Protein AF-A0A2A2ICZ6-F1 (afdb_monomer_lite)

Organism: NCBI:txid2024555

Sequence (146 aa):
MIMEKVGRNDPCPCGSGKKYKKCHGASNVVEISPELYNAELERLHSGLFAFAIDEYQFEMEKVTAQYLQPSLQNDEERMNSYMAGLTAWIILYEPIMDGETIFDLFYKKQQKKIRHERVRKAFAAWSVQAPSVYEILSITKEKAIW

pLDDT: mean 87.86, std 12.93, range [42.0, 98.44]

Secondary structure (DSSP, 8-state):
---PPPPTTSBPTTSSSSBGGGTTT-TT-----HHHHHHHHHHHHHHHHHHHHHHHHHHHHHHHGGG--GGGTT-HHHHHHH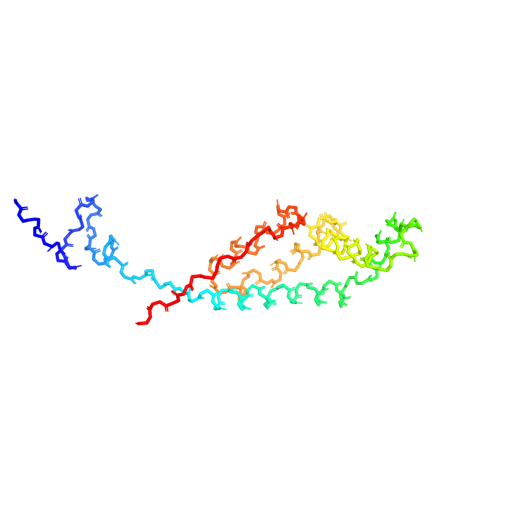HHHHHHHHHHH-EEETTEEHHHHHHHHHTTT---HHHHHHHHGGGGS-----------------

Radius of gyration: 23.29 Å; chains: 1; bounding box: 55×45×67 Å

Structure (mmCIF, N/CA/C/O backbone):
data_AF-A0A2A2ICZ6-F1
#
_entry.id   AF-A0A2A2ICZ6-F1
#
loop_
_atom_site.group_PDB
_atom_site.id
_atom_site.type_symbol
_atom_site.label_atom_id
_atom_site.label_alt_id
_atom_site.label_comp_id
_atom_site.label_asym_id
_atom_site.label_entity_id
_atom_site.label_seq_id
_atom_site.pdbx_PDB_ins_code
_atom_site.Cartn_x
_atom_site.Cartn_y
_atom_site.Cartn_z
_atom_site.occupancy
_atom_site.B_iso_or_equiv
_atom_site.auth_seq_id
_atom_site.auth_comp_id
_atom_site.auth_asym_id
_atom_site.auth_atom_id
_atom_site.pdbx_PDB_model_num
ATOM 1 N N . MET A 1 1 ? 33.593 -31.735 -31.568 1.00 42.00 1 MET A N 1
ATOM 2 C CA . MET A 1 1 ? 32.757 -30.975 -32.521 1.00 42.00 1 MET A CA 1
ATOM 3 C C . MET A 1 1 ? 32.640 -29.555 -32.003 1.00 42.00 1 MET A C 1
ATOM 5 O O . MET A 1 1 ? 32.207 -29.367 -30.876 1.00 42.00 1 MET A O 1
ATOM 9 N N . ILE A 1 2 ? 33.113 -28.582 -32.773 1.00 47.31 2 ILE A N 1
ATOM 10 C 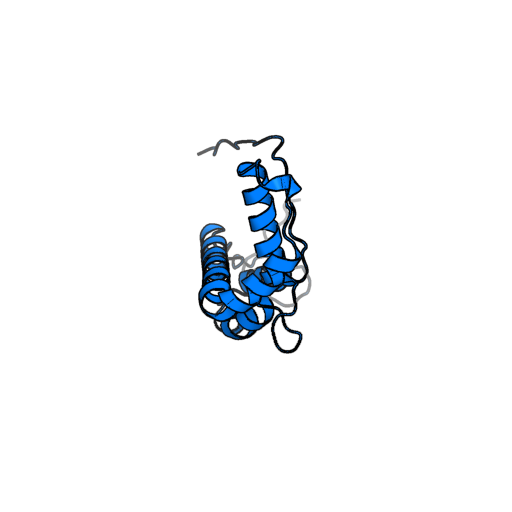CA . ILE A 1 2 ? 32.994 -27.154 -32.465 1.00 47.31 2 ILE A CA 1
ATOM 11 C C . ILE A 1 2 ? 31.585 -26.721 -32.883 1.00 47.31 2 ILE A C 1
ATOM 13 O O . ILE A 1 2 ? 31.285 -26.717 -34.070 1.00 47.31 2 ILE A O 1
ATOM 17 N N . MET A 1 3 ? 30.700 -26.429 -31.924 1.00 52.91 3 MET A N 1
ATOM 18 C CA . MET A 1 3 ? 29.434 -25.747 -32.221 1.00 52.91 3 MET A CA 1
ATOM 19 C C . MET A 1 3 ? 29.778 -24.357 -32.764 1.00 52.91 3 MET A C 1
ATOM 21 O O . MET A 1 3 ? 30.306 -23.521 -32.028 1.00 52.91 3 MET A O 1
ATOM 25 N N . GLU A 1 4 ? 29.516 -24.119 -34.049 1.00 69.00 4 GLU A N 1
ATOM 26 C CA . GLU A 1 4 ? 29.638 -22.786 -34.637 1.00 69.00 4 GLU A CA 1
ATOM 27 C C . GLU A 1 4 ? 28.724 -21.814 -33.881 1.00 69.00 4 GLU A C 1
ATOM 29 O O . GLU A 1 4 ? 27.546 -22.086 -33.634 1.00 69.00 4 GLU A O 1
ATOM 34 N N . LYS A 1 5 ? 29.278 -20.674 -33.457 1.00 75.12 5 LYS A N 1
ATOM 35 C CA . LYS A 1 5 ? 28.494 -19.624 -32.802 1.00 75.12 5 LYS A CA 1
ATOM 36 C C . LYS A 1 5 ? 27.490 -19.065 -33.811 1.00 75.12 5 LYS A C 1
ATOM 38 O O . LYS A 1 5 ? 27.897 -18.466 -34.800 1.00 75.12 5 LYS A O 1
ATOM 43 N N . VAL A 1 6 ? 26.195 -19.211 -33.525 1.00 83.88 6 VAL A N 1
ATOM 44 C CA . VAL A 1 6 ? 25.115 -18.610 -34.323 1.00 83.88 6 VAL A CA 1
ATOM 45 C C . VAL A 1 6 ? 25.309 -17.093 -34.442 1.00 83.88 6 VAL A C 1
ATOM 47 O O . VAL A 1 6 ? 25.481 -16.382 -33.445 1.00 83.88 6 VAL A O 1
ATOM 50 N N . GLY A 1 7 ? 25.299 -16.577 -35.669 1.00 88.81 7 GLY A N 1
ATOM 51 C CA . GLY A 1 7 ? 25.452 -15.159 -35.943 1.00 88.81 7 GLY A CA 1
ATOM 52 C C . GLY A 1 7 ? 24.220 -14.370 -35.506 1.00 88.81 7 GLY A C 1
ATOM 53 O O . GLY A 1 7 ? 23.073 -14.783 -35.667 1.00 88.81 7 GLY A O 1
ATOM 54 N N . ARG A 1 8 ? 24.425 -13.155 -34.980 1.00 89.94 8 ARG A N 1
ATOM 55 C CA . ARG A 1 8 ? 23.330 -12.290 -34.487 1.00 89.94 8 ARG A CA 1
ATOM 56 C C . ARG A 1 8 ? 22.235 -12.003 -35.523 1.00 89.94 8 ARG A C 1
ATOM 58 O O . ARG A 1 8 ? 21.101 -11.722 -35.138 1.00 89.94 8 ARG A O 1
ATOM 65 N N . ASN A 1 9 ? 22.552 -12.025 -36.815 1.00 93.00 9 ASN A N 1
ATOM 66 C CA . ASN A 1 9 ? 21.588 -11.756 -37.884 1.00 93.00 9 ASN A CA 1
ATOM 67 C C . ASN A 1 9 ? 20.959 -13.019 -38.493 1.00 93.00 9 ASN A C 1
ATOM 69 O O . ASN A 1 9 ? 20.031 -12.860 -39.289 1.00 93.00 9 ASN A O 1
ATOM 73 N N . ASP A 1 10 ? 21.411 -14.212 -38.108 1.00 94.00 10 ASP A N 1
ATOM 74 C CA . ASP A 1 10 ? 20.950 -15.487 -38.667 1.00 94.00 10 ASP A CA 1
ATOM 75 C C . ASP A 1 10 ? 19.543 -15.837 -38.172 1.00 94.00 10 ASP A C 1
ATOM 77 O O . ASP A 1 10 ? 19.117 -15.310 -37.138 1.00 94.00 10 ASP A O 1
ATOM 81 N N . PRO A 1 11 ? 18.785 -16.702 -38.871 1.00 93.44 11 PRO A N 1
ATOM 82 C CA . PRO A 1 11 ? 17.546 -17.260 -38.343 1.00 93.44 11 PRO A CA 1
ATOM 83 C C . PRO A 1 11 ? 17.774 -17.911 -36.976 1.00 93.44 11 PRO A C 1
ATOM 85 O O . PRO A 1 11 ? 18.749 -18.622 -36.749 1.00 93.44 11 PRO A O 1
ATOM 88 N N . CYS A 1 12 ? 16.869 -17.657 -36.039 1.00 92.38 12 CYS A N 1
ATOM 89 C CA . CYS A 1 12 ? 16.973 -18.209 -34.703 1.00 92.38 12 CYS A CA 1
ATOM 90 C C . CYS A 1 12 ? 16.708 -19.726 -34.742 1.00 92.38 12 CYS A C 1
ATOM 92 O O . CYS A 1 12 ? 15.662 -20.130 -35.259 1.00 92.38 12 CYS A O 1
ATOM 94 N N . PRO A 1 13 ? 17.566 -20.563 -34.126 1.00 90.69 13 PRO A N 1
ATOM 95 C CA . PRO A 1 13 ? 17.459 -22.024 -34.211 1.00 90.69 13 PRO A CA 1
ATOM 96 C C . PRO A 1 13 ? 16.215 -22.610 -33.521 1.00 90.69 13 PRO A C 1
ATOM 98 O O . PRO A 1 13 ? 15.938 -23.792 -33.658 1.00 90.69 13 PRO A O 1
ATOM 101 N N . CYS A 1 14 ? 15.422 -21.795 -32.818 1.00 89.38 14 CYS A N 1
ATOM 102 C CA . CYS A 1 14 ? 14.163 -22.209 -32.194 1.00 89.38 14 CYS A CA 1
ATOM 103 C C . CYS A 1 14 ? 12.984 -22.350 -33.176 1.00 89.38 14 CYS A C 1
ATOM 105 O O . CYS A 1 14 ? 11.855 -22.546 -32.738 1.00 89.38 14 CYS A O 1
ATOM 107 N N . GLY A 1 15 ? 13.204 -22.154 -34.481 1.00 85.75 15 GLY A N 1
ATOM 108 C CA . GLY A 1 15 ? 12.151 -22.279 -35.496 1.00 85.75 15 GLY A CA 1
ATOM 109 C C . GLY A 1 15 ? 11.159 -21.111 -35.546 1.00 85.75 15 GLY A C 1
ATOM 110 O O . GLY A 1 15 ? 10.191 -21.158 -36.292 1.00 85.75 15 GLY A O 1
ATOM 111 N N . SER A 1 16 ? 11.400 -20.025 -34.805 1.00 88.56 16 SER A N 1
ATOM 112 C CA . SER A 1 16 ? 10.479 -18.873 -34.753 1.00 88.56 16 SER A CA 1
ATOM 113 C C . SER A 1 16 ? 10.416 -18.026 -36.033 1.00 88.56 16 SER A C 1
ATOM 115 O O . SER A 1 16 ? 9.632 -17.080 -36.094 1.00 88.56 16 SER A O 1
ATOM 117 N N . GLY A 1 17 ? 11.299 -18.268 -37.007 1.00 89.62 17 GLY A N 1
ATOM 118 C CA . GLY A 1 17 ? 11.453 -17.436 -38.209 1.00 89.62 17 GLY A CA 1
ATOM 119 C C . GLY A 1 17 ? 12.067 -16.045 -37.963 1.00 89.62 17 GLY A C 1
ATOM 120 O O . GLY A 1 17 ? 12.286 -15.287 -38.906 1.00 89.62 17 GLY A O 1
ATOM 121 N N . LYS A 1 18 ? 12.381 -15.681 -36.711 1.00 92.12 18 LYS A N 1
ATOM 122 C CA . LYS A 1 18 ? 13.006 -14.396 -36.348 1.00 92.12 18 LYS A CA 1
ATOM 123 C C . LYS A 1 18 ? 14.532 -14.472 -36.456 1.00 92.12 18 LYS A C 1
ATOM 125 O O . LYS A 1 18 ? 15.109 -15.533 -36.250 1.00 92.12 18 LYS A O 1
ATOM 130 N N . LYS A 1 19 ? 15.208 -13.336 -36.682 1.00 91.69 19 LYS A N 1
ATOM 131 C CA . LYS A 1 19 ? 16.680 -13.239 -36.544 1.00 91.69 19 LYS A CA 1
ATOM 132 C C . LYS A 1 19 ? 17.106 -13.490 -35.091 1.00 91.69 19 LYS A C 1
ATOM 134 O O . LYS A 1 19 ? 16.406 -13.033 -34.186 1.00 91.69 19 LYS A O 1
ATOM 139 N N . TYR A 1 20 ? 18.264 -14.111 -34.858 1.00 91.25 20 TYR A N 1
ATOM 140 C CA . TYR A 1 20 ? 18.769 -14.483 -33.533 1.00 91.25 20 TYR A CA 1
ATOM 141 C C . TYR A 1 20 ? 18.764 -13.289 -32.570 1.00 91.25 20 TYR A C 1
ATOM 143 O O . TYR A 1 20 ? 18.157 -13.371 -31.507 1.00 91.25 20 TYR A O 1
ATOM 151 N N . LYS A 1 21 ? 19.271 -12.116 -32.983 1.00 88.81 21 LYS A N 1
ATOM 152 C CA . LYS A 1 21 ? 19.259 -10.878 -32.172 1.00 88.81 21 LYS A CA 1
ATOM 153 C C . LYS A 1 21 ? 17.878 -10.319 -31.813 1.00 88.81 21 LYS A C 1
ATOM 155 O O . LYS A 1 21 ? 17.792 -9.398 -31.013 1.00 88.81 21 LYS A O 1
ATOM 160 N N . LYS A 1 22 ? 16.814 -10.790 -32.465 1.00 87.94 22 LYS A N 1
ATOM 161 C CA . LYS A 1 22 ? 15.416 -10.411 -32.199 1.00 87.94 22 LYS A CA 1
ATOM 162 C C . LYS A 1 22 ? 14.640 -11.535 -31.496 1.00 87.94 22 LYS A C 1
ATOM 164 O O . LYS A 1 22 ? 13.419 -11.462 -31.390 1.00 87.94 22 LYS A O 1
ATOM 169 N N . CYS A 1 23 ? 15.333 -12.593 -31.084 1.00 90.31 23 CYS A N 1
ATOM 170 C CA . CYS A 1 23 ? 14.789 -13.748 -30.387 1.00 90.31 23 CYS A CA 1
ATOM 171 C C . CYS A 1 23 ? 15.738 -14.105 -29.230 1.00 90.31 23 CYS A C 1
ATOM 173 O O . CYS A 1 23 ? 15.940 -13.268 -28.361 1.00 90.31 23 CYS A O 1
ATOM 175 N N . HIS A 1 24 ? 16.366 -15.280 -29.223 1.00 85.25 24 HIS A N 1
ATOM 176 C CA . HIS A 1 24 ? 17.231 -15.727 -28.121 1.00 85.25 24 HIS A CA 1
ATOM 177 C C . HIS A 1 24 ? 18.538 -14.927 -27.962 1.00 85.25 24 HIS A C 1
ATOM 179 O O . HIS A 1 24 ? 19.106 -14.884 -26.881 1.00 85.25 24 HIS A O 1
ATOM 185 N N . GLY A 1 25 ? 19.002 -14.251 -29.014 1.00 81.56 25 GLY A N 1
ATOM 186 C CA . GLY A 1 25 ? 20.131 -13.318 -28.969 1.00 81.56 25 GLY A CA 1
ATOM 187 C C . GLY A 1 25 ? 19.725 -11.870 -28.689 1.00 81.56 25 GLY A C 1
ATOM 188 O O . GLY A 1 25 ? 20.516 -10.956 -28.953 1.00 81.56 25 GLY A O 1
ATOM 189 N N . ALA A 1 26 ? 18.480 -11.631 -28.263 1.00 82.38 26 ALA A N 1
ATOM 190 C CA . ALA A 1 26 ? 18.026 -10.306 -27.877 1.00 82.38 26 ALA A CA 1
ATOM 191 C C . ALA A 1 26 ? 18.769 -9.847 -26.619 1.00 82.38 26 ALA A C 1
ATOM 193 O O . ALA A 1 26 ? 18.438 -10.219 -25.503 1.00 82.38 26 ALA A O 1
ATOM 194 N N . SER A 1 27 ? 19.741 -8.958 -26.816 1.00 64.62 27 SER A N 1
ATOM 195 C CA . SER A 1 27 ? 20.424 -8.200 -25.755 1.00 64.62 27 SER A CA 1
ATOM 196 C C . SER A 1 27 ? 19.514 -7.157 -25.094 1.00 64.62 27 SER A C 1
ATOM 198 O O . SER A 1 27 ? 19.960 -6.402 -24.245 1.00 64.62 27 SER A O 1
ATOM 200 N N . ASN A 1 28 ? 18.256 -7.075 -25.538 1.00 53.03 28 ASN A N 1
ATOM 201 C CA . ASN A 1 28 ? 17.283 -6.065 -25.140 1.00 53.03 28 ASN A CA 1
ATOM 202 C C . ASN A 1 28 ? 16.502 -6.454 -23.885 1.00 53.03 28 ASN A C 1
ATOM 204 O O . ASN A 1 28 ? 15.507 -5.800 -23.573 1.00 53.03 28 ASN A O 1
ATOM 208 N N . VAL A 1 29 ? 16.954 -7.458 -23.132 1.00 52.88 29 VAL A N 1
ATOM 209 C CA . VAL A 1 29 ? 16.740 -7.368 -21.692 1.00 52.88 29 VAL A CA 1
ATOM 210 C C . VAL A 1 29 ? 17.651 -6.230 -21.252 1.00 52.88 29 VAL A C 1
ATOM 212 O O . VAL A 1 29 ? 18.786 -6.441 -20.848 1.00 52.88 29 VAL A O 1
ATOM 215 N N . VAL A 1 30 ? 17.175 -4.993 -21.437 1.00 54.72 30 VAL A N 1
ATOM 216 C CA . VAL A 1 30 ? 17.625 -3.900 -20.594 1.00 54.72 30 VAL A CA 1
ATOM 217 C C . VAL A 1 30 ? 17.251 -4.403 -19.217 1.00 54.72 30 VAL A C 1
ATOM 219 O O . VAL A 1 30 ? 16.077 -4.402 -18.843 1.00 54.72 30 VAL A O 1
ATOM 222 N N . GLU A 1 31 ? 18.233 -4.975 -18.532 1.00 55.34 31 GLU A N 1
ATOM 223 C CA . GLU A 1 31 ? 18.224 -5.091 -17.093 1.00 55.34 31 GLU A CA 1
ATOM 224 C C . GLU A 1 31 ? 18.093 -3.645 -16.634 1.00 55.34 31 GLU A C 1
ATOM 226 O O . GLU A 1 31 ? 19.061 -2.894 -16.541 1.00 55.34 31 GLU A O 1
ATOM 231 N N . ILE A 1 32 ? 16.849 -3.172 -16.552 1.00 56.94 32 ILE A N 1
ATOM 232 C CA . ILE A 1 32 ? 16.574 -1.893 -15.933 1.00 56.94 32 ILE A CA 1
ATOM 233 C C . ILE A 1 32 ? 17.186 -2.049 -14.552 1.00 56.94 32 ILE A C 1
ATOM 235 O O . ILE A 1 32 ? 16.942 -3.048 -13.863 1.00 56.94 32 ILE A O 1
ATOM 239 N N . SER A 1 33 ? 18.043 -1.093 -14.225 1.00 68.50 33 SER A N 1
ATOM 240 C CA . SER A 1 33 ? 18.798 -1.133 -12.995 1.00 68.50 33 SER A CA 1
ATOM 241 C C . SER A 1 33 ? 17.800 -1.321 -11.838 1.00 68.50 33 SER A C 1
ATOM 243 O O . SER A 1 33 ? 16.750 -0.654 -11.829 1.00 68.50 33 SER A O 1
ATOM 245 N N . PRO A 1 34 ? 18.031 -2.271 -10.913 1.00 74.88 34 PRO A N 1
ATOM 246 C CA . PRO A 1 34 ? 17.152 -2.492 -9.766 1.00 74.88 34 PRO A CA 1
ATOM 247 C C . PRO A 1 34 ? 16.795 -1.188 -9.041 1.00 74.88 34 PRO A C 1
ATOM 249 O O . PRO A 1 34 ? 15.673 -1.020 -8.574 1.00 74.88 34 PRO A O 1
ATOM 252 N N . GLU A 1 35 ? 17.715 -0.226 -9.043 1.00 83.12 35 GLU A N 1
ATOM 253 C CA . GLU A 1 35 ? 17.565 1.099 -8.452 1.00 83.12 35 GLU A CA 1
ATOM 254 C C . GLU A 1 35 ? 16.436 1.905 -9.102 1.00 83.12 35 GLU A C 1
ATOM 256 O O . GLU A 1 35 ? 15.665 2.539 -8.387 1.00 83.12 35 GLU A O 1
ATOM 261 N N . LEU A 1 36 ? 16.281 1.870 -10.432 1.00 80.81 36 LEU A N 1
ATOM 262 C CA . LEU A 1 36 ? 15.220 2.620 -11.115 1.00 80.81 36 LEU A CA 1
ATOM 263 C C . LEU A 1 36 ? 13.836 2.026 -10.823 1.00 80.81 36 LEU A C 1
ATOM 265 O O . LEU A 1 36 ? 12.870 2.764 -10.627 1.00 80.81 36 LEU A O 1
ATOM 269 N N . TYR A 1 37 ? 13.742 0.695 -10.779 1.00 85.38 37 TYR A N 1
ATOM 270 C CA . TYR A 1 37 ? 12.506 0.013 -10.400 1.00 85.38 37 TYR A CA 1
ATOM 271 C C . TYR A 1 37 ? 12.121 0.303 -8.955 1.00 85.38 37 TYR A C 1
ATOM 273 O O . TYR A 1 37 ? 10.969 0.646 -8.689 1.00 85.38 37 TYR A O 1
ATOM 281 N N . ASN A 1 38 ? 13.089 0.188 -8.044 1.00 88.56 38 ASN A N 1
ATOM 282 C CA . ASN A 1 38 ? 12.878 0.448 -6.629 1.00 88.56 38 ASN A CA 1
ATOM 283 C C . ASN A 1 38 ? 12.504 1.916 -6.411 1.00 88.56 38 ASN A C 1
ATOM 285 O O . ASN A 1 38 ? 11.542 2.185 -5.709 1.00 88.56 38 ASN A O 1
ATOM 289 N N . ALA A 1 39 ? 13.152 2.864 -7.092 1.00 92.19 39 ALA A N 1
ATOM 290 C CA . ALA A 1 39 ? 12.804 4.279 -6.991 1.00 92.19 39 ALA A CA 1
ATOM 291 C C . ALA A 1 39 ? 11.364 4.581 -7.448 1.00 92.19 39 ALA A C 1
ATOM 293 O O . ALA A 1 39 ? 10.670 5.377 -6.815 1.00 92.19 39 ALA A O 1
ATOM 294 N N . GLU A 1 40 ? 10.881 3.961 -8.535 1.00 93.81 40 GLU A N 1
ATOM 295 C CA . GLU A 1 40 ? 9.490 4.157 -8.967 1.00 93.81 40 GLU A CA 1
ATOM 296 C C . GLU A 1 40 ? 8.491 3.508 -7.996 1.00 93.81 40 GLU A C 1
ATOM 298 O O . GLU A 1 40 ? 7.452 4.113 -7.723 1.00 93.81 40 GLU A O 1
ATOM 303 N N . LEU A 1 41 ? 8.807 2.324 -7.454 1.00 94.12 41 LEU A N 1
ATOM 304 C CA . LEU A 1 41 ? 7.996 1.663 -6.424 1.00 94.12 41 LEU A CA 1
ATOM 305 C C . LEU A 1 41 ? 7.938 2.484 -5.135 1.00 94.12 41 LEU A C 1
ATOM 307 O O . LEU A 1 41 ? 6.843 2.715 -4.633 1.00 94.12 41 LEU A O 1
ATOM 311 N N . GLU A 1 42 ? 9.068 3.000 -4.653 1.00 95.00 42 GLU A N 1
ATOM 312 C CA . GLU A 1 42 ? 9.111 3.869 -3.473 1.00 95.00 42 GLU A CA 1
ATOM 313 C C . GLU A 1 42 ? 8.296 5.143 -3.690 1.00 95.00 42 GLU A C 1
ATOM 315 O O . GLU A 1 42 ? 7.506 5.538 -2.838 1.00 95.00 42 GLU A O 1
ATOM 320 N N . ARG A 1 43 ? 8.377 5.753 -4.880 1.00 96.38 43 ARG A N 1
ATOM 321 C CA . ARG A 1 43 ? 7.542 6.916 -5.212 1.00 96.38 43 ARG A CA 1
ATOM 322 C C . ARG A 1 43 ? 6.046 6.583 -5.169 1.00 96.38 43 ARG A C 1
ATOM 324 O O . AR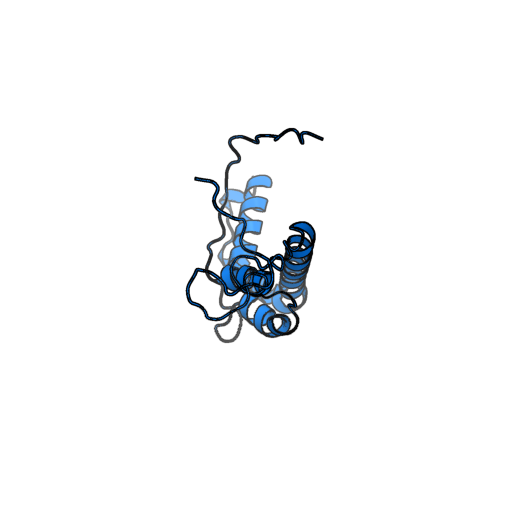G A 1 43 ? 5.247 7.418 -4.747 1.00 96.38 43 ARG A O 1
ATOM 331 N N . LEU A 1 44 ? 5.646 5.406 -5.652 1.00 97.38 44 LEU A N 1
ATOM 332 C CA . LEU A 1 44 ? 4.252 4.954 -5.592 1.00 97.38 44 LEU A CA 1
ATOM 333 C C . LEU A 1 44 ? 3.820 4.671 -4.152 1.00 97.38 44 LEU A C 1
ATOM 335 O O . LEU A 1 44 ? 2.729 5.077 -3.772 1.00 97.38 44 LEU A O 1
ATOM 339 N N . HIS A 1 45 ? 4.687 4.042 -3.364 1.00 96.69 45 HIS A N 1
ATOM 340 C CA . HIS A 1 45 ? 4.480 3.746 -1.953 1.00 96.69 45 HIS A CA 1
ATOM 341 C C . HIS A 1 45 ? 4.310 5.023 -1.119 1.00 96.69 45 HIS A C 1
ATOM 343 O O . HIS A 1 45 ? 3.290 5.182 -0.452 1.00 96.69 45 HIS A O 1
ATOM 349 N N . SER A 1 46 ? 5.230 5.987 -1.228 1.00 97.44 46 SER A N 1
ATOM 350 C CA . SER A 1 46 ? 5.099 7.286 -0.554 1.00 97.44 46 SER A CA 1
ATOM 351 C C . SER A 1 46 ? 3.856 8.044 -1.021 1.00 97.44 46 SER A C 1
ATOM 353 O O . SER A 1 46 ? 3.157 8.647 -0.213 1.00 97.44 46 SER A O 1
ATOM 355 N N . GLY A 1 47 ? 3.549 7.993 -2.323 1.00 98.38 47 GLY A N 1
ATOM 356 C CA . GLY A 1 47 ? 2.348 8.618 -2.873 1.00 98.38 47 GLY A CA 1
ATOM 357 C C . GLY A 1 47 ? 1.053 7.993 -2.354 1.00 98.38 47 GLY A C 1
ATOM 358 O O . GLY A 1 47 ? 0.089 8.719 -2.136 1.00 98.38 47 GLY A O 1
ATOM 359 N N . LEU A 1 48 ? 1.030 6.675 -2.146 1.00 98.06 48 LEU A N 1
ATOM 360 C CA . LEU A 1 48 ? -0.104 5.957 -1.567 1.00 98.06 48 LEU A CA 1
ATOM 361 C C . LEU A 1 48 ? -0.326 6.376 -0.113 1.00 98.06 48 LEU A C 1
ATOM 363 O O . LEU A 1 48 ? -1.453 6.680 0.26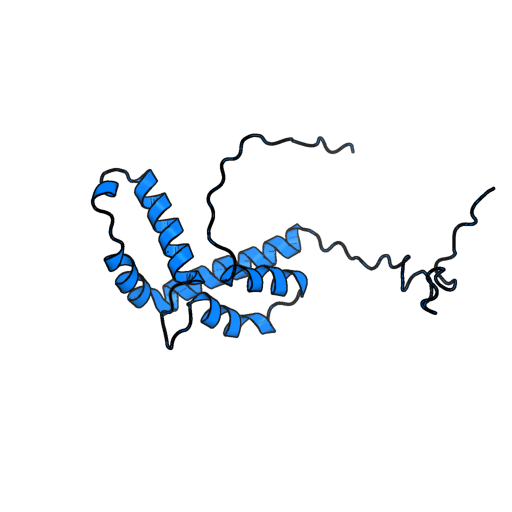0 1.00 98.06 48 LEU A O 1
ATOM 367 N N . PHE A 1 49 ? 0.743 6.435 0.683 1.00 97.38 49 PHE A N 1
ATOM 368 C CA . PHE A 1 49 ? 0.667 6.881 2.074 1.00 97.38 49 PHE A CA 1
ATOM 369 C C . PHE A 1 49 ? 0.201 8.333 2.192 1.00 97.38 49 PHE A C 1
ATOM 371 O O . PHE A 1 49 ? -0.711 8.610 2.964 1.00 97.38 49 PHE A O 1
ATOM 378 N N . ALA A 1 50 ? 0.766 9.245 1.395 1.00 98.38 50 ALA A N 1
ATOM 379 C CA . ALA A 1 50 ? 0.326 10.639 1.371 1.00 98.38 50 ALA A CA 1
ATOM 380 C C . ALA A 1 50 ? -1.155 10.745 0.981 1.00 98.38 50 ALA A C 1
ATOM 382 O O . ALA A 1 50 ? -1.928 11.382 1.678 1.00 98.38 50 ALA A O 1
ATOM 383 N N . PHE A 1 51 ? -1.575 10.035 -0.069 1.00 98.44 51 PHE A N 1
ATOM 384 C CA . PHE A 1 51 ? -2.975 9.992 -0.489 1.00 98.44 51 PHE A CA 1
ATOM 385 C C . PHE A 1 51 ? -3.916 9.464 0.602 1.00 98.44 51 PHE A C 1
ATOM 387 O O . PHE A 1 51 ? -5.007 9.996 0.768 1.00 98.44 51 PHE A O 1
ATOM 394 N N . ALA A 1 52 ? -3.506 8.432 1.344 1.00 97.81 52 ALA A N 1
ATOM 395 C CA . ALA A 1 52 ? -4.294 7.881 2.440 1.00 97.81 52 ALA A CA 1
ATOM 396 C C . ALA A 1 52 ? -4.516 8.912 3.557 1.00 97.81 52 ALA A C 1
ATOM 398 O O . ALA A 1 52 ? -5.642 9.096 4.007 1.00 97.81 52 ALA A O 1
ATOM 399 N N . ILE A 1 53 ? -3.455 9.611 3.968 1.00 97.06 53 ILE A N 1
ATOM 400 C CA . ILE A 1 53 ? -3.531 10.620 5.028 1.00 97.06 53 ILE A CA 1
ATOM 401 C C . ILE A 1 53 ? -4.273 11.869 4.544 1.00 97.06 53 ILE A C 1
ATOM 403 O O . ILE A 1 53 ? -5.246 12.280 5.168 1.00 97.06 53 ILE A O 1
ATOM 407 N N . ASP A 1 54 ? -3.867 12.440 3.414 1.00 98.06 54 ASP A N 1
ATOM 408 C CA . ASP A 1 54 ? -4.389 13.726 2.945 1.00 98.06 54 ASP A CA 1
ATOM 409 C C . ASP A 1 54 ? -5.889 13.665 2.616 1.00 98.06 54 ASP A C 1
ATOM 411 O O . ASP A 1 54 ? -6.603 14.649 2.801 1.00 98.06 54 ASP A O 1
ATOM 415 N N . GLU A 1 55 ? -6.377 12.517 2.135 1.00 97.56 55 GLU A N 1
ATOM 416 C CA . GLU A 1 55 ? -7.742 12.389 1.613 1.00 97.56 55 GLU A CA 1
ATOM 417 C C . GLU A 1 55 ? -8.662 11.521 2.486 1.00 97.56 55 GLU A C 1
ATOM 419 O O . GLU A 1 55 ? -9.878 11.658 2.382 1.00 97.56 55 GLU A O 1
ATOM 424 N N . TYR A 1 56 ? -8.116 10.628 3.325 1.00 97.44 56 TYR A N 1
ATOM 425 C CA . TYR A 1 56 ? -8.902 9.630 4.070 1.00 97.44 56 TYR A CA 1
ATOM 426 C C . TYR A 1 56 ? -8.518 9.503 5.550 1.00 97.44 56 TYR A C 1
ATOM 428 O O . TYR A 1 56 ? -8.937 8.544 6.201 1.00 97.44 56 TYR A O 1
ATOM 436 N N . GLN A 1 57 ? -7.742 10.438 6.119 1.00 96.75 57 GLN A N 1
ATOM 437 C CA . GLN A 1 57 ? -7.336 10.367 7.530 1.00 96.75 57 GLN A CA 1
ATOM 438 C C . GLN A 1 57 ? -8.533 10.161 8.469 1.00 96.75 57 GLN A C 1
ATOM 440 O O . GLN A 1 57 ? -8.478 9.317 9.361 1.00 96.75 57 GLN A O 1
ATOM 445 N N . PHE A 1 58 ? -9.625 10.897 8.268 1.00 96.75 58 PHE A N 1
ATOM 446 C CA . PHE A 1 58 ? -10.785 10.831 9.155 1.00 96.75 58 PHE A CA 1
ATOM 447 C C . PHE A 1 58 ? -11.490 9.469 9.102 1.00 96.75 58 PHE A C 1
ATOM 449 O O . PHE A 1 58 ? -11.891 8.913 10.127 1.00 96.75 58 PHE A O 1
ATOM 456 N N . GLU A 1 59 ? -11.644 8.900 7.912 1.00 96.38 59 GLU A N 1
ATOM 457 C CA . GLU A 1 59 ? -12.194 7.565 7.722 1.00 96.38 59 GLU A CA 1
ATOM 458 C C . GLU A 1 59 ? -11.270 6.505 8.329 1.00 96.38 59 GLU A C 1
ATOM 460 O O . GLU A 1 59 ? -11.742 5.604 9.025 1.00 96.38 59 GLU A O 1
ATOM 465 N N . MET A 1 60 ? -9.955 6.644 8.141 1.00 96.31 60 MET A N 1
ATOM 466 C CA . MET A 1 60 ? -8.968 5.748 8.740 1.00 96.31 60 MET A CA 1
ATOM 467 C C . MET A 1 60 ? -9.007 5.794 10.269 1.00 96.31 60 MET A C 1
ATOM 469 O O . MET A 1 60 ? -8.938 4.743 10.905 1.00 96.31 60 MET A O 1
ATOM 473 N N . GLU A 1 61 ? -9.162 6.972 10.876 1.00 96.00 61 GLU A N 1
ATOM 474 C CA . GLU A 1 61 ? -9.306 7.131 12.328 1.00 96.00 61 GLU A CA 1
ATOM 475 C 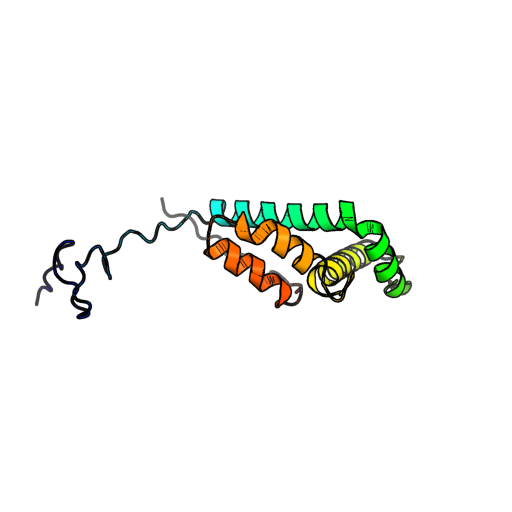C . GLU A 1 61 ? -10.547 6.398 12.858 1.00 96.00 61 GLU A C 1
ATOM 477 O O . GLU A 1 61 ? -10.466 5.702 13.873 1.00 96.00 61 GLU A O 1
ATOM 482 N N . LYS A 1 62 ? -11.681 6.475 12.145 1.00 95.56 62 LYS A N 1
ATOM 483 C CA . LYS A 1 62 ? -12.908 5.743 12.513 1.00 95.56 62 LYS A CA 1
ATOM 484 C C . LYS A 1 62 ? -12.711 4.235 12.510 1.00 95.56 62 LYS A C 1
ATOM 486 O O . LYS A 1 62 ? -13.205 3.566 13.415 1.00 95.56 62 LYS A O 1
ATOM 491 N N . VAL A 1 63 ? -12.026 3.703 11.498 1.00 96.06 63 VAL A N 1
ATOM 492 C CA . VAL A 1 63 ? -11.718 2.269 11.427 1.00 96.06 63 VAL A CA 1
ATOM 493 C C . VAL A 1 63 ? -10.743 1.906 12.542 1.00 96.06 63 VAL A C 1
ATOM 495 O O . VAL A 1 63 ? -11.004 0.998 13.324 1.00 96.06 63 VAL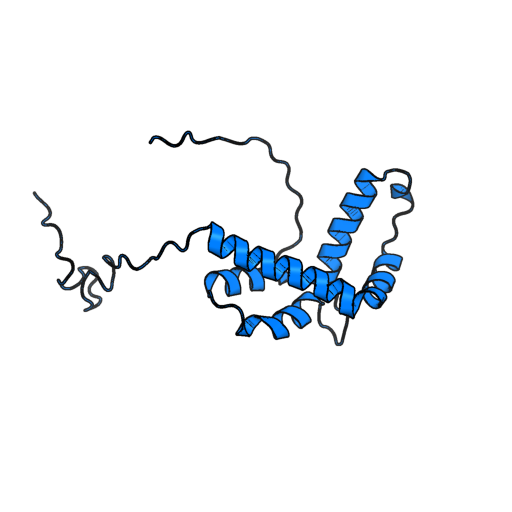 A O 1
ATOM 498 N N . THR A 1 64 ? -9.660 2.667 12.684 1.00 95.62 64 THR A N 1
ATOM 499 C CA . THR A 1 64 ? -8.609 2.442 13.685 1.00 95.62 64 THR A CA 1
ATOM 500 C C . THR A 1 64 ? -9.162 2.392 15.111 1.00 95.62 64 THR A C 1
ATOM 502 O O . THR A 1 64 ? -8.757 1.538 15.899 1.00 95.62 64 THR A O 1
ATOM 505 N N . ALA A 1 65 ? -10.141 3.243 15.439 1.00 95.50 65 ALA A N 1
ATOM 506 C CA . ALA A 1 65 ? -10.799 3.262 16.745 1.00 95.50 65 ALA A CA 1
ATOM 507 C C . ALA A 1 65 ? -11.481 1.927 17.120 1.00 95.50 65 ALA A C 1
ATOM 509 O O . ALA A 1 65 ? -11.622 1.623 18.305 1.00 95.50 65 ALA A O 1
ATOM 510 N N . GLN A 1 66 ? -11.874 1.110 16.138 1.00 95.31 66 GLN A N 1
ATOM 511 C CA . GLN A 1 66 ? -12.480 -0.212 16.359 1.00 95.31 66 GLN A CA 1
ATOM 512 C C . GLN A 1 66 ? -11.446 -1.274 16.754 1.00 95.31 66 GLN A C 1
ATOM 514 O O . GLN A 1 66 ? -11.792 -2.289 17.354 1.00 95.31 66 GLN A O 1
ATOM 519 N N . TYR A 1 67 ? -10.175 -1.022 16.446 1.00 94.56 67 TYR A N 1
ATOM 520 C CA . TYR A 1 67 ? -9.059 -1.940 16.647 1.00 94.56 67 TYR A CA 1
ATOM 521 C C . TYR A 1 67 ? -8.105 -1.455 17.744 1.00 94.56 67 TYR A C 1
ATOM 523 O O . TYR A 1 67 ? -6.943 -1.862 17.782 1.00 94.56 67 TYR A O 1
ATOM 531 N N . LEU A 1 68 ? -8.566 -0.588 18.649 1.00 90.75 68 LEU A N 1
ATOM 532 C CA . LEU A 1 68 ? -7.771 -0.168 19.799 1.00 90.75 68 LEU A CA 1
ATOM 533 C C . LEU A 1 68 ? -7.378 -1.382 20.649 1.00 90.75 68 LEU A C 1
ATOM 535 O O . LEU A 1 68 ? -8.209 -2.229 20.971 1.00 90.75 68 LEU A O 1
ATOM 539 N N . GLN A 1 69 ? -6.107 -1.436 21.050 1.00 93.94 69 GLN A N 1
ATOM 540 C CA . GLN A 1 69 ? -5.557 -2.500 21.892 1.00 93.94 69 GLN A CA 1
ATOM 541 C C . GLN A 1 69 ? -5.098 -1.924 23.238 1.00 93.94 69 GLN A C 1
ATOM 543 O O . GLN A 1 69 ? -3.923 -1.586 23.389 1.00 93.94 69 GLN A O 1
ATOM 548 N N . PRO A 1 70 ? -5.986 -1.814 24.248 1.00 93.38 70 PRO A N 1
ATOM 549 C CA . PRO A 1 70 ? -5.616 -1.295 25.567 1.00 93.38 70 PRO A CA 1
ATOM 550 C C . PRO A 1 70 ? -4.467 -2.070 26.222 1.00 93.38 70 PRO A C 1
ATOM 552 O O . PRO A 1 70 ? -3.658 -1.496 26.942 1.00 93.38 70 PRO A O 1
ATOM 555 N N . SER A 1 71 ? -4.353 -3.368 25.928 1.00 93.75 71 SER A N 1
ATOM 556 C CA . SER A 1 71 ? -3.269 -4.229 26.412 1.00 93.75 71 SER A CA 1
ATOM 557 C C . SER A 1 71 ? -1.877 -3.806 25.929 1.00 93.75 71 SER A C 1
ATOM 559 O O . SER A 1 71 ? -0.890 -4.181 26.555 1.00 93.75 71 SER A O 1
ATOM 561 N N . LEU A 1 72 ? -1.791 -3.026 24.847 1.00 92.88 72 LEU A N 1
ATOM 562 C CA . LEU A 1 72 ? -0.540 -2.525 24.280 1.00 92.88 72 LEU A CA 1
ATOM 563 C C . LEU A 1 72 ? -0.193 -1.102 24.746 1.00 92.88 72 LEU A C 1
ATOM 565 O O . LEU A 1 72 ? 0.879 -0.615 24.414 1.00 92.88 72 LEU A O 1
ATOM 569 N N . GLN A 1 73 ? -1.057 -0.414 25.509 1.00 89.75 73 GLN A N 1
ATOM 570 C CA . GLN A 1 73 ? -0.866 1.014 25.836 1.00 89.75 73 GLN A CA 1
ATOM 571 C C . GLN A 1 73 ? 0.447 1.337 26.561 1.00 89.75 73 GLN A C 1
ATOM 573 O O . GLN A 1 73 ? 0.958 2.441 26.411 1.00 89.75 73 GLN A O 1
ATOM 578 N N . ASN A 1 74 ? 0.986 0.395 27.338 1.00 94.12 74 ASN A N 1
ATOM 579 C CA . ASN A 1 74 ? 2.217 0.592 28.110 1.00 94.12 74 ASN A CA 1
ATOM 580 C C . ASN A 1 74 ? 3.475 0.056 27.397 1.00 94.12 74 ASN A C 1
ATOM 582 O O . ASN A 1 74 ? 4.540 0.011 28.006 1.00 94.12 74 ASN A O 1
ATOM 586 N N . ASP A 1 75 ? 3.351 -0.381 26.142 1.00 95.94 75 ASP A N 1
ATOM 587 C CA . ASP A 1 75 ? 4.429 -0.943 25.325 1.00 95.94 75 ASP A CA 1
ATOM 588 C C . ASP A 1 75 ? 4.474 -0.197 23.983 1.00 95.94 75 ASP A C 1
ATOM 590 O O . ASP A 1 75 ? 3.809 -0.567 23.013 1.00 95.94 75 ASP A O 1
ATOM 594 N N . GLU A 1 76 ? 5.218 0.912 23.958 1.00 94.81 76 GLU A N 1
ATOM 595 C CA . GLU A 1 76 ? 5.280 1.821 22.808 1.00 94.81 76 GLU A CA 1
ATOM 596 C C . GLU A 1 76 ? 5.810 1.127 21.547 1.00 94.81 76 GLU A C 1
ATOM 598 O O . GLU A 1 76 ? 5.253 1.298 20.466 1.00 94.81 76 GLU A O 1
ATOM 603 N N . GLU A 1 77 ? 6.852 0.303 21.670 1.00 93.69 77 GLU A N 1
ATOM 604 C CA . GLU A 1 77 ? 7.455 -0.405 20.537 1.00 93.69 77 GLU A CA 1
ATOM 605 C C . GLU A 1 77 ? 6.456 -1.372 19.891 1.00 93.69 77 GLU A C 1
ATOM 607 O O . GLU A 1 77 ? 6.270 -1.390 18.663 1.00 93.69 77 GLU A O 1
ATOM 612 N N . ARG A 1 78 ? 5.758 -2.150 20.722 1.00 92.94 78 ARG A N 1
ATOM 613 C CA . ARG A 1 78 ? 4.747 -3.089 20.246 1.00 92.94 78 ARG A CA 1
ATOM 614 C C . ARG A 1 78 ? 3.519 -2.373 19.703 1.00 92.94 78 ARG A C 1
ATOM 616 O O . ARG A 1 78 ? 2.970 -2.815 18.693 1.00 92.94 78 ARG A O 1
ATOM 623 N N . MET A 1 79 ? 3.110 -1.270 20.329 1.00 94.00 79 MET A N 1
ATOM 624 C CA . MET A 1 79 ? 2.037 -0.422 19.820 1.00 94.00 79 MET A CA 1
ATOM 625 C C . MET A 1 79 ? 2.400 0.151 18.447 1.00 94.00 79 MET A C 1
ATOM 627 O O . MET A 1 79 ? 1.606 0.032 17.521 1.00 94.00 79 MET A O 1
ATOM 631 N N . ASN A 1 80 ? 3.609 0.684 18.262 1.00 92.69 80 ASN A N 1
ATOM 632 C CA . ASN A 1 80 ? 4.065 1.223 16.978 1.00 92.69 80 ASN A CA 1
ATOM 633 C C . ASN A 1 80 ? 4.057 0.155 15.879 1.00 92.69 80 ASN A C 1
ATOM 635 O O . ASN A 1 80 ? 3.556 0.394 14.780 1.00 92.69 80 ASN A O 1
ATOM 639 N N . SER A 1 81 ? 4.546 -1.047 16.192 1.00 91.31 81 SER A N 1
ATOM 640 C CA . SER A 1 81 ? 4.534 -2.181 15.260 1.00 91.31 81 SER A CA 1
ATOM 641 C C . SER A 1 81 ? 3.108 -2.601 14.888 1.00 91.31 81 SER A C 1
ATOM 643 O O . SER A 1 81 ? 2.804 -2.829 13.716 1.00 91.31 81 SER A O 1
ATOM 645 N N . TYR A 1 82 ? 2.214 -2.657 15.878 1.00 92.75 82 TYR A N 1
ATOM 646 C CA . TYR A 1 82 ? 0.798 -2.948 15.674 1.00 92.75 82 TYR A CA 1
ATOM 647 C C . TYR A 1 82 ? 0.120 -1.894 14.793 1.00 92.75 82 TYR A C 1
ATOM 649 O O . TYR A 1 82 ? -0.537 -2.240 13.814 1.00 92.75 82 TYR A O 1
ATOM 657 N N . MET A 1 83 ? 0.325 -0.612 15.098 1.00 93.50 83 MET A N 1
ATOM 658 C CA . MET A 1 83 ? -0.269 0.503 14.365 1.00 93.50 83 MET A CA 1
ATOM 659 C C . MET A 1 83 ? 0.245 0.581 12.928 1.00 93.50 83 MET A C 1
ATOM 661 O O . MET A 1 83 ? -0.546 0.836 12.021 1.00 93.50 83 MET A O 1
ATOM 665 N N . ALA A 1 84 ? 1.529 0.303 12.685 1.00 92.00 84 ALA A N 1
ATOM 666 C CA . ALA A 1 84 ? 2.076 0.219 11.333 1.00 92.00 84 ALA A CA 1
ATOM 667 C C . ALA A 1 84 ? 1.409 -0.906 10.522 1.00 92.00 84 ALA A C 1
ATOM 669 O O . ALA A 1 84 ? 0.988 -0.684 9.385 1.00 92.00 84 ALA A O 1
ATOM 670 N N . GLY A 1 85 ? 1.244 -2.090 11.124 1.00 92.12 85 GLY A N 1
ATOM 671 C CA . GLY A 1 85 ? 0.547 -3.217 10.499 1.00 92.12 85 GLY A CA 1
ATOM 672 C C . GLY A 1 85 ? -0.929 -2.925 10.224 1.00 92.12 85 GLY A C 1
ATOM 673 O O . GLY A 1 85 ? -1.403 -3.160 9.114 1.00 92.12 85 GLY A O 1
ATOM 674 N N . LEU A 1 86 ? -1.640 -2.360 11.203 1.00 93.81 86 LEU A N 1
ATOM 675 C CA . LEU A 1 86 ? -3.045 -1.972 11.074 1.00 93.81 86 LEU A CA 1
ATOM 676 C C . LEU A 1 86 ? -3.232 -0.906 9.989 1.00 93.81 86 LEU A C 1
ATOM 678 O O . LEU A 1 86 ? -4.125 -1.034 9.159 1.00 93.81 86 LEU A O 1
ATOM 682 N N . THR A 1 87 ? -2.359 0.100 9.936 1.00 94.56 87 THR A N 1
ATOM 683 C CA . THR A 1 87 ? -2.392 1.148 8.903 1.00 94.56 87 THR A CA 1
ATOM 684 C C . THR A 1 87 ? -2.196 0.553 7.510 1.00 94.56 87 THR A C 1
ATOM 686 O O . THR A 1 87 ? -2.970 0.845 6.599 1.00 94.56 87 THR A O 1
ATOM 689 N N . ALA A 1 88 ? -1.197 -0.320 7.341 1.00 93.94 88 ALA A N 1
ATOM 690 C CA . ALA A 1 88 ? -0.966 -1.004 6.071 1.00 93.94 88 ALA A CA 1
ATOM 691 C C . ALA A 1 88 ? -2.164 -1.878 5.669 1.00 93.94 88 ALA A C 1
ATOM 693 O O . ALA A 1 88 ? -2.564 -1.877 4.505 1.00 93.94 88 ALA A O 1
ATOM 694 N N . TRP A 1 89 ? -2.764 -2.588 6.629 1.00 93.94 89 TRP A N 1
ATOM 695 C CA . TRP A 1 89 ? -3.955 -3.397 6.396 1.00 93.94 89 TRP A CA 1
ATOM 696 C C . TRP A 1 89 ? -5.156 -2.542 5.974 1.00 93.94 89 TRP A C 1
ATOM 698 O O . TRP A 1 89 ? -5.769 -2.849 4.959 1.00 93.94 89 TRP A O 1
ATOM 708 N N . ILE A 1 90 ? -5.440 -1.432 6.663 1.00 95.25 90 ILE A N 1
ATOM 709 C CA . ILE A 1 90 ? -6.534 -0.513 6.304 1.00 95.25 90 ILE A CA 1
ATOM 710 C C . ILE A 1 90 ? -6.363 -0.004 4.869 1.00 95.25 90 ILE A C 1
ATOM 712 O O . ILE A 1 90 ? -7.299 -0.058 4.077 1.00 95.25 90 ILE A O 1
ATOM 716 N N . ILE A 1 91 ? -5.158 0.446 4.508 1.00 96.00 91 ILE A N 1
ATOM 717 C CA . ILE A 1 91 ? -4.891 1.000 3.175 1.00 96.00 91 ILE A CA 1
ATOM 718 C C . ILE A 1 91 ? -5.125 -0.041 2.071 1.00 96.00 91 ILE A C 1
ATOM 720 O O . ILE A 1 91 ? -5.655 0.301 1.011 1.00 96.00 91 ILE A O 1
ATOM 724 N N . LEU A 1 92 ? -4.703 -1.286 2.299 1.00 95.12 92 LEU A N 1
ATOM 725 C CA . LEU A 1 92 ? -4.686 -2.337 1.280 1.00 95.12 92 LEU A CA 1
ATOM 726 C C . LEU A 1 92 ? -5.956 -3.195 1.241 1.00 95.12 92 LEU A C 1
ATOM 728 O O . LEU A 1 92 ? -6.229 -3.788 0.200 1.00 95.12 92 LEU A O 1
ATOM 732 N N . TYR A 1 93 ? -6.698 -3.293 2.349 1.00 94.12 93 TYR A N 1
ATOM 733 C CA . TYR A 1 93 ? -7.737 -4.312 2.527 1.00 94.12 93 TYR A CA 1
ATOM 734 C C . TYR A 1 93 ? -9.066 -3.809 3.065 1.00 94.12 93 TYR A C 1
ATOM 736 O O . TYR A 1 93 ? -10.069 -4.469 2.803 1.00 94.12 93 TYR A O 1
ATOM 744 N N . GLU A 1 94 ? -9.106 -2.691 3.790 1.00 95.06 94 GLU A N 1
ATOM 745 C CA . GLU A 1 94 ? -10.367 -2.200 4.342 1.00 95.06 94 GLU A CA 1
ATOM 746 C C . GLU A 1 94 ? -11.144 -1.414 3.275 1.00 95.06 94 GLU A C 1
ATOM 748 O O . GLU A 1 94 ? -10.653 -0.385 2.791 1.00 95.06 94 GLU A O 1
ATOM 753 N N . PRO A 1 95 ? -12.362 -1.847 2.897 1.00 95.75 95 PRO A N 1
ATOM 754 C CA . PRO A 1 95 ? -13.211 -1.082 1.997 1.00 95.75 95 PRO A CA 1
ATOM 755 C C . PRO A 1 95 ? -13.728 0.166 2.716 1.00 95.75 95 PRO A C 1
ATOM 757 O O . PRO A 1 95 ? -14.577 0.080 3.601 1.00 95.75 95 PRO A O 1
ATOM 760 N N . ILE A 1 96 ? -13.228 1.336 2.327 1.00 93.25 96 ILE A N 1
ATOM 761 C CA . ILE A 1 96 ? -13.456 2.583 3.065 1.00 93.25 96 ILE A CA 1
ATOM 762 C C . ILE A 1 96 ? -14.466 3.509 2.381 1.00 93.25 96 ILE A C 1
ATOM 764 O O . ILE A 1 96 ? -15.073 4.361 3.028 1.00 93.25 96 ILE A O 1
ATOM 768 N N . MET A 1 97 ? -14.666 3.342 1.070 1.00 90.44 97 MET A N 1
ATOM 769 C CA . MET A 1 97 ? -15.575 4.164 0.273 1.00 90.44 97 MET A CA 1
ATOM 770 C C . MET A 1 97 ? -16.129 3.352 -0.894 1.00 90.44 97 MET A C 1
ATOM 772 O O . MET A 1 97 ? -15.364 2.791 -1.670 1.00 90.44 97 MET A O 1
ATOM 776 N N . ASP A 1 98 ? -17.457 3.276 -1.006 1.00 92.19 98 ASP A N 1
ATOM 777 C CA . ASP A 1 98 ? -18.170 2.573 -2.087 1.00 92.19 98 ASP A CA 1
ATOM 778 C C . ASP A 1 98 ? -17.705 1.121 -2.326 1.00 92.19 98 ASP A C 1
ATOM 780 O O . ASP A 1 98 ? -17.743 0.606 -3.443 1.00 92.19 98 ASP A O 1
ATOM 784 N N . GLY A 1 99 ? -17.271 0.442 -1.259 1.00 94.19 99 GLY A N 1
ATOM 785 C CA . GLY A 1 99 ? -16.753 -0.927 -1.326 1.00 94.19 99 GLY A CA 1
ATOM 786 C C . GLY A 1 99 ? -15.324 -1.045 -1.867 1.00 94.19 99 GLY A C 1
ATOM 787 O O . GLY A 1 99 ? -14.872 -2.161 -2.106 1.00 94.19 99 GLY A O 1
ATOM 788 N N . GLU A 1 100 ? -14.609 0.068 -2.040 1.00 96.50 100 GLU A N 1
ATOM 789 C CA . GLU A 1 100 ? -13.219 0.105 -2.496 1.00 96.50 100 GLU A CA 1
ATOM 790 C C . GLU A 1 100 ? -12.245 0.436 -1.366 1.00 96.50 100 GLU A C 1
ATOM 792 O O . GLU A 1 100 ? -12.554 1.205 -0.450 1.00 96.50 100 GLU A O 1
ATOM 797 N N . THR A 1 101 ? -11.035 -0.115 -1.463 1.00 97.31 101 THR A N 1
ATOM 798 C CA . THR A 1 101 ? -9.930 0.212 -0.554 1.00 97.31 101 THR A CA 1
ATOM 799 C C . THR A 1 101 ? -9.248 1.522 -0.959 1.00 97.31 101 THR A C 1
ATOM 801 O O . THR A 1 101 ? -9.343 1.971 -2.108 1.00 97.31 101 THR A O 1
ATOM 804 N N . ILE A 1 102 ? -8.487 2.132 -0.043 1.00 97.69 102 ILE A N 1
ATOM 805 C CA . ILE A 1 102 ? -7.662 3.313 -0.365 1.00 97.69 102 ILE A CA 1
ATOM 806 C C . ILE A 1 102 ? -6.673 2.983 -1.492 1.00 97.69 102 ILE A C 1
ATOM 808 O O . ILE A 1 102 ? -6.464 3.792 -2.403 1.00 97.69 102 ILE A O 1
ATOM 812 N N . PHE A 1 103 ? -6.093 1.781 -1.464 1.00 97.62 103 PHE A N 1
ATOM 813 C CA . PHE A 1 103 ? -5.208 1.302 -2.516 1.00 97.62 103 PHE A CA 1
ATOM 814 C C . PHE A 1 103 ? -5.898 1.255 -3.880 1.00 97.62 103 PHE A C 1
ATOM 816 O O . PHE A 1 103 ? -5.323 1.747 -4.850 1.00 97.62 103 PHE A O 1
ATOM 823 N N . ASP A 1 104 ? -7.119 0.726 -3.980 1.00 97.19 104 ASP A N 1
ATOM 824 C CA . ASP A 1 104 ? -7.849 0.650 -5.253 1.00 97.19 104 ASP A CA 1
ATOM 825 C C . ASP A 1 104 ? -8.107 2.046 -5.831 1.00 97.19 104 ASP A C 1
ATOM 827 O O . ASP A 1 104 ? -7.840 2.314 -7.011 1.00 97.19 104 ASP A O 1
ATOM 831 N N . LEU A 1 105 ? -8.553 2.969 -4.976 1.00 97.75 105 LEU A N 1
ATOM 832 C CA . LEU A 1 105 ? -8.813 4.363 -5.333 1.00 97.75 105 LEU A CA 1
ATOM 833 C C . LEU A 1 105 ? -7.533 5.065 -5.815 1.00 97.75 105 LEU A C 1
ATOM 835 O O . LEU A 1 105 ? -7.537 5.758 -6.842 1.00 97.75 105 LEU A O 1
ATOM 839 N N . PHE A 1 106 ? -6.410 4.845 -5.129 1.00 98.12 106 PHE A N 1
ATOM 840 C CA . PHE A 1 106 ? -5.105 5.362 -5.533 1.00 98.12 106 PHE A CA 1
ATOM 841 C C . PHE A 1 106 ? -4.616 4.734 -6.843 1.00 98.12 106 PHE A C 1
ATOM 843 O O . PHE A 1 106 ? -4.201 5.438 -7.773 1.00 98.12 106 PHE A O 1
ATOM 850 N N . TYR A 1 107 ? -4.689 3.408 -6.952 1.00 97.31 107 TYR A N 1
ATOM 851 C CA . TYR A 1 107 ? -4.230 2.654 -8.109 1.00 97.31 107 TYR A CA 1
ATOM 852 C C . TYR A 1 107 ? -4.981 3.088 -9.367 1.00 97.31 107 TYR A C 1
ATOM 854 O O . TYR A 1 107 ? -4.351 3.367 -10.391 1.00 97.31 107 TYR A O 1
ATOM 862 N N . LYS A 1 108 ? -6.305 3.285 -9.292 1.00 96.19 108 LYS A N 1
ATOM 863 C CA . LYS A 1 108 ? -7.106 3.827 -10.401 1.00 96.19 108 LYS A CA 1
ATOM 864 C C . LYS A 1 108 ? -6.586 5.176 -10.906 1.00 96.19 108 LYS A C 1
ATOM 866 O O . LYS A 1 108 ? -6.523 5.376 -12.124 1.00 96.19 108 LYS A O 1
ATOM 871 N N . LYS A 1 109 ? -6.163 6.069 -10.001 1.00 96.44 109 LYS A N 1
ATOM 872 C CA . LYS A 1 109 ? -5.599 7.396 -10.322 1.00 96.44 109 LYS A CA 1
ATOM 873 C C . LYS A 1 109 ? -4.181 7.324 -10.908 1.00 96.44 109 LYS A C 1
ATOM 875 O O . LYS A 1 109 ? -3.805 8.192 -11.704 1.00 96.44 109 LYS A O 1
ATOM 880 N N . GLN A 1 110 ? -3.382 6.322 -10.530 1.00 97.00 110 GLN A N 1
ATOM 881 C CA . GLN A 1 110 ? -1.950 6.263 -10.858 1.00 97.00 110 GLN A CA 1
ATOM 882 C C . GLN A 1 110 ? -1.571 5.257 -11.950 1.00 97.00 110 GLN A C 1
ATOM 884 O O . GLN A 1 110 ? -0.596 5.500 -12.657 1.00 97.00 110 GLN A O 1
ATOM 889 N N . GLN A 1 111 ? -2.323 4.172 -12.156 1.00 94.62 111 GLN A N 1
ATOM 890 C CA . GLN A 1 111 ? -1.934 3.042 -13.020 1.00 94.62 111 GLN A CA 1
ATOM 891 C C . GLN A 1 111 ? -1.513 3.441 -14.447 1.00 94.62 111 GLN A C 1
ATOM 893 O O . GLN A 1 111 ? -0.564 2.881 -15.001 1.00 94.62 111 GLN A O 1
ATOM 898 N N . LYS A 1 112 ? -2.166 4.460 -15.027 1.00 95.06 112 LYS A N 1
ATOM 899 C CA . LYS A 1 112 ? -1.872 4.981 -16.376 1.00 95.06 112 LYS A CA 1
ATOM 900 C C . LYS A 1 112 ? -0.590 5.822 -16.434 1.00 95.06 112 LYS A C 1
ATOM 902 O O . LYS A 1 112 ? -0.042 6.012 -17.514 1.00 95.06 112 LYS A O 1
ATOM 907 N N . LYS A 1 113 ? -0.121 6.335 -15.292 1.00 95.19 113 LYS A N 1
ATOM 908 C CA . LYS A 1 113 ? 1.097 7.152 -15.153 1.00 95.19 113 LYS A CA 1
ATOM 909 C C . LYS A 1 113 ? 2.348 6.302 -14.901 1.00 95.19 113 LYS A C 1
ATOM 911 O O . LYS A 1 113 ? 3.455 6.804 -15.077 1.00 95.19 113 LYS A O 1
ATOM 916 N N . ILE A 1 114 ? 2.180 5.037 -14.501 1.00 93.81 114 ILE A N 1
ATOM 917 C CA . ILE A 1 114 ? 3.284 4.095 -14.273 1.00 93.81 114 ILE A CA 1
ATOM 918 C C . ILE A 1 114 ? 3.898 3.732 -15.622 1.00 93.81 114 ILE A C 1
ATOM 920 O O . ILE A 1 114 ? 3.212 3.182 -16.490 1.00 93.81 114 ILE A O 1
ATOM 924 N N . ARG A 1 115 ? 5.183 4.047 -15.808 1.00 87.38 115 ARG A N 1
ATOM 925 C CA . ARG A 1 115 ? 5.852 3.896 -17.111 1.00 87.38 115 ARG A CA 1
ATOM 926 C C . ARG A 1 115 ? 6.252 2.453 -17.375 1.00 87.38 115 ARG A C 1
ATOM 928 O O . ARG A 1 115 ? 6.075 1.960 -18.488 1.00 87.38 115 ARG A O 1
ATOM 935 N N . HIS A 1 116 ? 6.778 1.776 -16.358 1.00 89.38 116 HIS A N 1
ATOM 936 C CA . HIS A 1 116 ? 7.340 0.440 -16.509 1.00 89.38 116 HIS A CA 1
ATOM 937 C C . HIS A 1 116 ? 6.314 -0.643 -16.178 1.00 89.38 116 HIS A C 1
ATOM 939 O O . HIS A 1 116 ? 5.779 -0.705 -15.073 1.00 89.38 116 HIS A O 1
ATOM 945 N N . GLU A 1 117 ? 6.096 -1.564 -17.119 1.00 89.06 117 GLU A N 1
ATOM 946 C CA . GLU A 1 117 ? 5.146 -2.673 -16.948 1.00 89.06 117 GLU A CA 1
ATOM 947 C C . GLU A 1 117 ? 5.483 -3.557 -15.739 1.00 89.06 117 GLU A C 1
ATOM 949 O O . GLU A 1 117 ? 4.590 -3.987 -15.015 1.00 89.06 117 GLU A O 1
ATOM 954 N N . ARG A 1 118 ? 6.775 -3.792 -15.470 1.00 89.19 118 ARG A N 1
ATOM 955 C CA . ARG A 1 118 ? 7.213 -4.555 -14.292 1.00 89.19 118 ARG A CA 1
ATOM 956 C C . ARG A 1 118 ? 6.778 -3.885 -12.987 1.00 89.19 118 ARG A C 1
ATOM 958 O O . ARG A 1 118 ? 6.266 -4.571 -12.111 1.00 89.19 118 ARG A O 1
ATOM 965 N N . VAL A 1 119 ? 6.942 -2.564 -12.881 1.00 92.94 119 VAL A N 1
ATOM 966 C CA . VAL A 1 119 ? 6.518 -1.781 -11.709 1.00 92.94 119 VAL A CA 1
ATOM 967 C C . VAL A 1 119 ? 5.002 -1.802 -11.588 1.00 92.94 119 VAL A C 1
ATOM 969 O O . VAL A 1 119 ? 4.484 -2.044 -10.506 1.00 92.94 119 VAL A O 1
ATOM 972 N N . ARG A 1 120 ? 4.283 -1.639 -12.705 1.00 94.19 120 ARG A N 1
ATOM 973 C CA . ARG A 1 120 ? 2.816 -1.699 -12.725 1.00 94.19 120 ARG A CA 1
ATOM 974 C C . ARG A 1 120 ? 2.296 -3.032 -12.192 1.00 94.19 120 ARG A C 1
ATOM 976 O O . ARG A 1 120 ? 1.392 -3.021 -11.365 1.00 94.19 120 ARG A O 1
ATOM 983 N N . LYS A 1 121 ? 2.876 -4.152 -12.636 1.00 92.94 121 LYS A N 1
ATOM 984 C CA . LYS A 1 121 ? 2.525 -5.497 -12.155 1.00 92.94 121 LYS A CA 1
ATOM 985 C C . LYS A 1 121 ? 2.882 -5.698 -10.686 1.00 92.94 121 LYS A C 1
ATOM 987 O O . LYS A 1 121 ? 2.053 -6.202 -9.941 1.00 92.94 121 LYS A O 1
ATOM 992 N N . ALA A 1 122 ? 4.091 -5.305 -10.282 1.00 92.88 122 ALA A N 1
ATOM 993 C CA . ALA A 1 122 ? 4.546 -5.442 -8.901 1.00 92.88 122 ALA A CA 1
ATOM 994 C C . ALA A 1 122 ? 3.656 -4.649 -7.938 1.00 92.88 122 ALA A C 1
ATOM 996 O O . ALA A 1 122 ? 3.182 -5.204 -6.956 1.00 92.88 122 ALA A O 1
ATOM 997 N N . PHE A 1 123 ? 3.371 -3.388 -8.268 1.00 95.12 123 PHE A N 1
ATOM 998 C CA . PHE A 1 123 ? 2.520 -2.528 -7.456 1.00 95.12 123 PHE A CA 1
ATOM 999 C C . PHE A 1 123 ? 1.073 -3.034 -7.424 1.00 95.12 123 PHE A C 1
ATOM 1001 O O . PHE A 1 123 ? 0.502 -3.147 -6.351 1.00 95.12 123 PHE A O 1
ATOM 1008 N N . ALA A 1 124 ? 0.496 -3.431 -8.566 1.00 94.50 124 ALA A N 1
ATOM 1009 C CA . ALA A 1 124 ? -0.859 -3.997 -8.615 1.00 94.50 124 ALA A CA 1
ATOM 1010 C C . ALA A 1 124 ? -1.019 -5.272 -7.772 1.00 94.50 124 ALA A C 1
ATOM 1012 O O . ALA A 1 124 ? -2.106 -5.549 -7.283 1.00 94.50 124 ALA A O 1
ATOM 1013 N N . ALA A 1 125 ? 0.052 -6.052 -7.605 1.00 93.31 125 ALA A N 1
ATOM 1014 C CA . ALA A 1 125 ? 0.020 -7.276 -6.816 1.00 93.31 125 ALA A CA 1
ATOM 1015 C C . ALA A 1 125 ? -0.023 -7.028 -5.297 1.00 93.31 125 ALA A C 1
ATOM 1017 O O . ALA A 1 125 ? -0.148 -7.994 -4.549 1.00 93.31 125 ALA A O 1
ATOM 1018 N N . TRP A 1 126 ? 0.104 -5.782 -4.826 1.00 91.44 126 TRP A N 1
ATOM 1019 C CA . TRP A 1 126 ? 0.059 -5.470 -3.395 1.00 91.44 126 TRP A CA 1
ATOM 1020 C C . TRP A 1 126 ? -1.335 -5.659 -2.794 1.00 91.44 126 TRP A C 1
ATOM 1022 O O . TRP A 1 126 ? -1.430 -6.162 -1.683 1.00 91.44 126 TRP A O 1
ATOM 1032 N N . SER A 1 127 ? -2.415 -5.369 -3.530 1.00 85.69 127 SER A N 1
ATOM 1033 C CA . SER A 1 127 ? -3.791 -5.548 -3.024 1.00 85.69 127 SER A CA 1
ATOM 1034 C C . SER A 1 127 ? -4.177 -7.005 -2.761 1.00 85.69 127 SER A C 1
ATOM 1036 O O . SER A 1 127 ? -5.170 -7.284 -2.099 1.00 85.69 127 SER A O 1
ATOM 1038 N N . VAL A 1 128 ? -3.394 -7.963 -3.259 1.00 86.44 128 VAL A N 1
ATOM 1039 C CA . VAL A 1 128 ? -3.651 -9.401 -3.089 1.00 86.44 128 VAL A CA 1
ATOM 1040 C C . VAL A 1 128 ? -2.629 -10.094 -2.183 1.00 86.44 128 VAL A C 1
ATOM 1042 O O . VAL A 1 128 ? -2.743 -11.296 -1.961 1.00 86.44 128 VAL A O 1
ATOM 1045 N N . GLN A 1 129 ? -1.642 -9.367 -1.644 1.00 82.19 129 GLN A N 1
ATOM 1046 C CA . GLN A 1 129 ? -0.593 -9.915 -0.775 1.00 82.19 129 GLN A CA 1
ATOM 1047 C C . GLN A 1 129 ? -0.700 -9.418 0.667 1.00 82.19 129 GLN A C 1
ATOM 1049 O O . GLN A 1 129 ? -0.532 -8.233 0.940 1.00 82.19 129 GLN A O 1
ATOM 1054 N N . ALA A 1 130 ? -0.906 -10.344 1.605 1.00 72.44 130 ALA A N 1
ATOM 1055 C CA . ALA A 1 130 ? -1.041 -9.999 3.014 1.00 72.44 130 ALA A CA 1
ATOM 1056 C C . ALA A 1 130 ? 0.242 -9.339 3.575 1.00 72.44 130 ALA A C 1
ATOM 1058 O O . ALA A 1 130 ? 1.344 -9.855 3.337 1.00 72.44 130 ALA A O 1
ATOM 1059 N N . PRO A 1 131 ? 0.124 -8.260 4.376 1.00 72.62 131 PRO A N 1
ATOM 1060 C CA . PRO A 1 131 ? 1.252 -7.698 5.105 1.00 72.62 131 PRO A CA 1
ATOM 1061 C C . PRO A 1 131 ? 1.873 -8.781 5.986 1.00 72.62 131 PRO A C 1
ATOM 1063 O O . PRO A 1 131 ? 1.166 -9.511 6.678 1.00 72.62 131 PRO A O 1
ATOM 1066 N N . SER A 1 132 ? 3.196 -8.907 5.933 1.00 74.25 132 SER A N 1
ATOM 1067 C CA . SER A 1 132 ? 3.929 -9.981 6.601 1.00 74.25 132 SER A CA 1
ATOM 1068 C C . SER A 1 132 ? 5.146 -9.416 7.327 1.00 74.25 132 SER A C 1
ATOM 1070 O O . SER A 1 132 ? 5.822 -8.524 6.817 1.00 74.25 132 SER A O 1
ATOM 1072 N N . VAL A 1 133 ? 5.422 -9.942 8.520 1.00 79.25 133 VAL A N 1
ATOM 1073 C CA . VAL A 1 133 ? 6.606 -9.605 9.321 1.00 79.25 133 VAL A CA 1
ATOM 1074 C C . VAL A 1 133 ? 7.609 -10.745 9.196 1.00 79.25 133 VAL A C 1
ATOM 1076 O O . VAL A 1 133 ? 7.233 -11.913 9.290 1.00 79.25 133 VAL A O 1
ATOM 1079 N N . TYR A 1 134 ? 8.879 -10.407 8.985 1.00 83.06 134 TYR A N 1
ATOM 1080 C CA . TYR A 1 134 ? 9.952 -11.377 8.786 1.00 83.06 134 TYR A CA 1
ATOM 1081 C C . TYR A 1 134 ? 11.100 -11.122 9.760 1.00 83.06 134 TYR A C 1
ATOM 1083 O O . TYR A 1 134 ? 11.475 -9.976 10.001 1.00 83.06 134 TYR A O 1
ATOM 1091 N N . GLU A 1 135 ? 11.691 -12.200 10.272 1.00 86.19 135 GLU A N 1
ATOM 1092 C CA . GLU A 1 135 ? 12.945 -12.162 11.021 1.00 86.19 135 GLU A CA 1
ATOM 1093 C C . GLU A 1 135 ? 14.120 -12.391 10.060 1.00 86.19 135 GLU A C 1
ATOM 1095 O O . GLU A 1 135 ? 14.153 -13.371 9.310 1.00 86.19 135 GLU A O 1
ATOM 1100 N N . ILE A 1 136 ? 15.101 -11.486 10.069 1.00 89.00 136 ILE A N 1
ATOM 1101 C CA . ILE A 1 136 ? 16.320 -11.642 9.271 1.00 89.00 136 ILE A CA 1
ATOM 1102 C C . ILE A 1 136 ? 17.305 -12.512 10.056 1.00 89.00 136 ILE A C 1
ATOM 1104 O O . ILE A 1 136 ? 17.980 -12.032 10.960 1.00 89.00 136 ILE A O 1
ATOM 1108 N N . LEU A 1 137 ? 17.422 -13.786 9.675 1.00 92.00 137 LEU A N 1
ATOM 1109 C CA . LEU A 1 137 ? 18.305 -14.743 10.357 1.00 92.00 137 LEU A CA 1
ATOM 1110 C C . LEU A 1 137 ? 19.794 -14.546 10.027 1.00 92.00 137 LEU A C 1
ATOM 1112 O O . LEU A 1 137 ? 20.662 -14.796 10.860 1.00 92.00 137 LEU A O 1
ATOM 1116 N N . SER A 1 138 ? 20.118 -14.121 8.802 1.00 90.62 138 SER A N 1
ATOM 1117 C CA . SER A 1 138 ? 21.503 -13.902 8.370 1.00 90.62 138 SER A CA 1
ATOM 1118 C C . SER A 1 138 ? 21.577 -13.020 7.126 1.00 90.62 138 SER A C 1
ATOM 1120 O O . SER A 1 138 ? 20.708 -13.110 6.261 1.00 90.62 138 SER A O 1
ATOM 1122 N N . ILE A 1 139 ? 22.646 -12.228 6.996 1.00 87.38 139 ILE A N 1
ATOM 1123 C CA . ILE A 1 139 ? 22.947 -11.435 5.796 1.00 87.38 139 ILE A CA 1
ATOM 1124 C C . ILE A 1 139 ? 24.297 -11.890 5.236 1.00 87.38 139 ILE A C 1
ATOM 1126 O O . ILE A 1 139 ? 25.336 -11.691 5.868 1.00 87.38 139 ILE A O 1
ATOM 1130 N N . THR A 1 140 ? 24.305 -12.464 4.035 1.00 87.81 140 THR A N 1
ATOM 1131 C CA . THR A 1 140 ? 25.546 -12.801 3.325 1.00 87.81 140 THR A CA 1
ATOM 1132 C C . THR A 1 140 ? 25.982 -11.611 2.477 1.00 87.81 140 THR A C 1
ATOM 1134 O O . THR A 1 140 ? 25.293 -11.223 1.539 1.00 87.81 140 THR A O 1
ATOM 1137 N N . LYS A 1 141 ? 27.136 -11.013 2.792 1.00 77.69 141 LYS A N 1
ATOM 1138 C CA . LYS A 1 141 ? 27.762 -10.009 1.920 1.00 77.69 141 LYS A CA 1
ATOM 1139 C C . LYS A 1 141 ? 28.580 -10.731 0.856 1.00 77.69 141 LYS A C 1
ATOM 1141 O O . LYS A 1 141 ? 29.674 -11.210 1.153 1.00 77.69 141 LYS A O 1
ATOM 1146 N N . GLU A 1 142 ? 28.082 -10.802 -0.373 1.00 68.50 142 GLU A N 1
ATOM 1147 C CA . GLU A 1 142 ? 28.939 -11.160 -1.503 1.00 68.50 142 GLU A CA 1
ATOM 1148 C C . GLU A 1 142 ? 29.979 -10.047 -1.685 1.00 68.50 142 GLU A C 1
ATOM 1150 O O . GLU A 1 142 ? 29.648 -8.882 -1.911 1.00 68.50 142 GLU A O 1
ATOM 1155 N N . LYS A 1 143 ? 31.263 -10.382 -1.511 1.00 49.94 143 LYS A N 1
ATOM 1156 C CA . LYS A 1 143 ? 32.351 -9.478 -1.892 1.00 49.94 143 LYS A CA 1
ATOM 1157 C C . LYS A 1 143 ? 32.290 -9.318 -3.408 1.00 49.94 143 LYS A C 1
ATOM 1159 O O . LYS A 1 143 ? 32.516 -10.292 -4.120 1.00 49.94 143 LYS A O 1
ATOM 1164 N N . ALA A 1 144 ? 32.032 -8.102 -3.883 1.00 50.28 144 ALA A N 1
ATOM 1165 C CA . ALA A 1 144 ? 32.258 -7.746 -5.276 1.00 50.28 144 ALA A CA 1
ATOM 1166 C C . ALA A 1 144 ? 33.725 -8.052 -5.622 1.00 50.28 144 ALA A C 1
ATOM 1168 O O . ALA A 1 144 ? 34.647 -7.461 -5.054 1.00 50.28 144 ALA A O 1
ATOM 1169 N N . ILE A 1 145 ? 33.927 -9.037 -6.493 1.00 46.50 145 ILE A N 1
ATOM 1170 C CA . ILE A 1 145 ? 35.211 -9.318 -7.125 1.00 46.50 145 ILE A CA 1
ATOM 1171 C C . ILE A 1 145 ? 35.317 -8.276 -8.242 1.00 46.50 145 ILE A C 1
ATOM 1173 O O . ILE A 1 145 ? 34.614 -8.393 -9.246 1.00 46.50 145 ILE A O 1
ATOM 1177 N N . TRP A 1 146 ? 36.092 -7.217 -8.005 1.00 50.72 146 TRP A N 1
ATOM 1178 C CA . TRP A 1 146 ? 36.464 -6.240 -9.033 1.00 50.72 146 TRP A CA 1
ATOM 1179 C C . TRP A 1 146 ? 37.611 -6.781 -9.882 1.00 50.72 146 TRP A C 1
ATOM 1181 O O . TRP A 1 146 ? 38.525 -7.402 -9.287 1.00 50.72 146 TRP A O 1
#

InterPro domains:
  IPR004027 SEC-C motif [PF02810] (8-25)

Foldseek 3Di:
DDDPDQDQQCQPPVPPRHRCCVPVVVPPPPVPPVVVLVVLLVVLVVVLVCLCCVPPVVLLVVVVVVVDDPVCPVPVVVVVVVVVLSSLCQQQPNLRPPRDHSLVVSCVVCLVVDDDPVSSVVSVCSSVDHDDDDDDPDDDDDPPPD